Protein AF-A0A6F8Y929-F1 (afdb_monomer)

Seco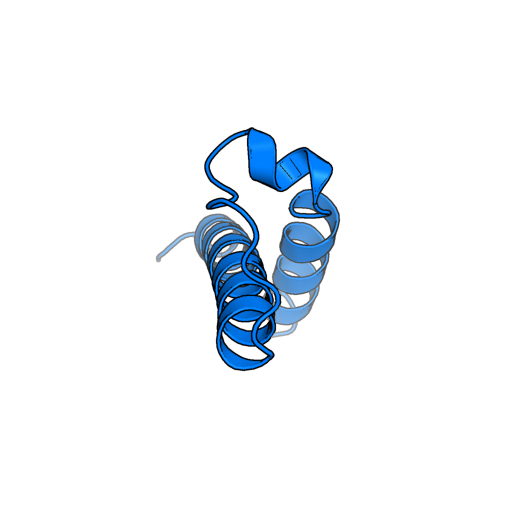ndary structure (DSSP, 8-state):
---HHHHHHHHHHHHHHHHHHHHHHTT-------GGGGGGGTHHHHHHHHHHHHH--

pLDDT: mean 91.66, std 10.26, range [50.09, 98.06]

Sequence (57 aa):
MRDRTWLSMVAAGWHICLDVADLLLDGRPIGSIVADEAKEFGWEELRDGYAERLDLD

Radius of gyration: 12.61 Å; Cα contacts (8 Å, |Δi|>4): 41; chains: 1; bounding box: 26×18×34 Å

Mean predicted aligned error: 3.89 Å

Structure (mmCIF, N/CA/C/O backbone):
data_AF-A0A6F8Y929-F1
#
_entry.id   AF-A0A6F8Y929-F1
#
loop_
_atom_site.group_PDB
_atom_site.id
_atom_site.type_symbol
_atom_site.label_atom_id
_atom_site.label_alt_id
_atom_site.label_comp_id
_atom_site.label_asym_id
_atom_site.label_entity_id
_atom_site.label_seq_id
_atom_site.pdbx_PDB_ins_code
_atom_site.Cartn_x
_atom_site.Cartn_y
_atom_site.Cartn_z
_atom_site.occupancy
_atom_site.B_iso_or_equiv
_atom_site.auth_seq_id
_atom_site.auth_comp_id
_atom_site.auth_asym_id
_atom_site.auth_atom_id
_atom_site.pdbx_PDB_model_num
ATOM 1 N N . MET A 1 1 ? 9.218 11.955 -18.838 1.00 50.09 1 MET A N 1
ATOM 2 C CA . MET A 1 1 ? 8.958 10.519 -18.617 1.00 50.09 1 MET A CA 1
ATOM 3 C C . MET A 1 1 ? 8.850 10.346 -17.112 1.00 50.09 1 MET A C 1
ATOM 5 O O . MET A 1 1 ? 9.802 10.712 -16.437 1.00 50.09 1 MET A O 1
ATOM 9 N N . ARG A 1 2 ? 7.681 9.990 -16.560 1.00 58.88 2 ARG A N 1
ATOM 10 C CA . ARG A 1 2 ? 7.601 9.688 -15.119 1.00 58.88 2 ARG A CA 1
ATOM 11 C C . ARG A 1 2 ? 8.429 8.427 -14.894 1.00 58.88 2 ARG A C 1
ATOM 13 O O . ARG A 1 2 ? 8.257 7.473 -15.644 1.00 58.88 2 ARG A O 1
ATOM 20 N N . ASP A 1 3 ? 9.363 8.497 -13.956 1.00 79.94 3 ASP A N 1
ATOM 21 C CA . ASP A 1 3 ? 10.282 7.409 -13.638 1.00 79.94 3 ASP A CA 1
ATOM 22 C C . ASP A 1 3 ? 9.474 6.148 -13.285 1.00 79.94 3 ASP A C 1
ATOM 24 O O . ASP A 1 3 ? 8.558 6.216 -12.460 1.00 79.94 3 ASP A O 1
ATOM 28 N N . ARG A 1 4 ? 9.762 5.017 -13.941 1.00 77.31 4 ARG A N 1
ATOM 29 C CA . ARG A 1 4 ? 9.073 3.734 -13.709 1.00 77.31 4 ARG A CA 1
ATOM 30 C C . ARG A 1 4 ? 9.245 3.283 -12.252 1.00 77.31 4 ARG A C 1
ATOM 32 O O . ARG A 1 4 ? 8.314 2.735 -11.669 1.00 77.31 4 ARG A O 1
ATOM 39 N N . THR A 1 5 ? 10.359 3.680 -11.633 1.00 83.69 5 THR A N 1
ATOM 40 C CA . THR A 1 5 ? 10.643 3.535 -10.199 1.00 83.69 5 THR A CA 1
ATOM 41 C C . THR A 1 5 ? 9.608 4.245 -9.330 1.00 83.69 5 THR A C 1
ATOM 43 O O . THR A 1 5 ? 9.153 3.720 -8.320 1.00 83.69 5 THR A O 1
ATOM 46 N N . TRP A 1 6 ? 9.181 5.449 -9.720 1.00 91.00 6 TRP A N 1
ATOM 47 C CA . TRP A 1 6 ? 8.167 6.180 -8.960 1.00 91.00 6 TRP A CA 1
ATOM 48 C C . TRP A 1 6 ? 6.794 5.504 -9.067 1.00 91.00 6 TRP A C 1
ATOM 50 O O . TRP A 1 6 ? 6.042 5.475 -8.094 1.00 91.00 6 TRP A O 1
ATOM 60 N N . LEU A 1 7 ? 6.469 4.926 -10.228 1.00 94.25 7 LEU A N 1
ATOM 61 C CA . LEU A 1 7 ? 5.206 4.212 -10.426 1.00 94.25 7 LEU A CA 1
ATOM 62 C C . LEU A 1 7 ? 5.114 2.947 -9.565 1.00 94.25 7 LEU A C 1
ATOM 64 O O . LEU A 1 7 ? 4.063 2.722 -8.966 1.00 94.25 7 LEU A O 1
ATOM 68 N N . SER A 1 8 ? 6.190 2.164 -9.452 1.00 95.31 8 SER A N 1
ATOM 69 C CA . SER A 1 8 ? 6.198 0.970 -8.598 1.00 95.31 8 SER A CA 1
ATOM 70 C C . SER A 1 8 ? 6.085 1.320 -7.110 1.00 95.31 8 SER A C 1
ATOM 72 O O . SER A 1 8 ? 5.302 0.697 -6.393 1.00 95.31 8 SER A O 1
ATOM 74 N N . MET A 1 9 ? 6.762 2.383 -6.658 1.00 95.06 9 MET A N 1
ATOM 75 C CA . MET A 1 9 ? 6.630 2.897 -5.286 1.00 95.06 9 MET A CA 1
ATOM 76 C C . MET A 1 9 ? 5.196 3.332 -4.954 1.00 95.06 9 MET A C 1
ATOM 78 O O . MET A 1 9 ? 4.677 3.017 -3.881 1.00 95.06 9 MET A O 1
ATOM 82 N N . VAL A 1 10 ? 4.547 4.059 -5.870 1.00 95.12 10 VAL A N 1
ATOM 83 C CA . VAL A 1 10 ? 3.161 4.518 -5.693 1.00 95.12 10 VAL A CA 1
ATOM 84 C C . VAL A 1 10 ? 2.189 3.342 -5.702 1.00 95.12 10 VAL A C 1
ATOM 86 O O . VAL A 1 10 ? 1.284 3.305 -4.871 1.00 95.12 10 VAL A O 1
ATOM 89 N N . ALA A 1 11 ? 2.380 2.374 -6.601 1.00 96.56 11 ALA A N 1
ATOM 90 C 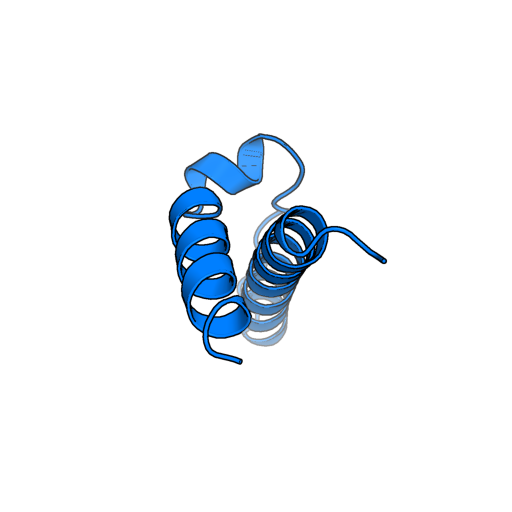CA . ALA A 1 11 ? 1.539 1.184 -6.672 1.00 96.56 11 ALA A CA 1
ATOM 91 C C . ALA A 1 11 ? 1.597 0.367 -5.371 1.00 96.56 11 ALA A C 1
ATOM 93 O O . ALA A 1 11 ? 0.549 0.006 -4.840 1.00 96.56 11 ALA A O 1
ATOM 94 N N . ALA A 1 12 ? 2.793 0.164 -4.809 1.00 96.94 12 ALA A N 1
ATOM 95 C CA . ALA A 1 12 ? 2.965 -0.516 -3.525 1.00 96.94 12 ALA A CA 1
ATOM 96 C C . ALA A 1 12 ? 2.258 0.213 -2.370 1.00 96.94 12 ALA A C 1
ATOM 98 O O . ALA A 1 12 ? 1.578 -0.416 -1.563 1.00 96.94 12 ALA A O 1
ATOM 99 N N . GLY A 1 13 ? 2.348 1.548 -2.318 1.00 96.12 13 GLY A N 1
ATOM 100 C CA . GLY A 1 13 ? 1.640 2.339 -1.305 1.00 96.12 13 GLY A CA 1
ATOM 101 C C . GLY A 1 13 ? 0.115 2.230 -1.419 1.00 96.12 13 GLY A C 1
ATOM 102 O O . GLY A 1 13 ? -0.568 2.027 -0.418 1.00 96.12 13 GLY A O 1
ATOM 103 N N . TRP A 1 14 ? -0.429 2.314 -2.637 1.00 97.00 14 TRP A N 1
ATOM 104 C CA . TRP A 1 14 ? -1.868 2.147 -2.863 1.00 97.00 14 TRP A CA 1
ATOM 105 C C . TRP A 1 14 ? -2.366 0.743 -2.529 1.00 97.00 14 TRP A C 1
ATOM 107 O O . TRP A 1 14 ? -3.478 0.618 -2.024 1.00 97.00 14 TRP A O 1
ATOM 117 N N . HIS A 1 15 ? -1.562 -0.288 -2.784 1.00 97.62 15 HIS A N 1
ATOM 118 C CA . HIS A 1 15 ? -1.904 -1.668 -2.447 1.00 97.62 15 HIS A CA 1
ATOM 119 C C . HIS A 1 15 ? -2.177 -1.816 -0.945 1.00 97.62 15 HIS A C 1
ATOM 121 O O . HIS A 1 15 ? -3.260 -2.248 -0.565 1.00 97.62 15 HIS A O 1
ATOM 127 N N . ILE A 1 16 ? -1.264 -1.337 -0.094 1.00 97.38 16 ILE A N 1
ATOM 128 C CA . ILE A 1 16 ? -1.436 -1.387 1.367 1.00 97.38 16 ILE A CA 1
ATOM 129 C C . ILE A 1 16 ? -2.674 -0.597 1.811 1.00 97.38 16 ILE A C 1
ATOM 131 O O . ILE A 1 16 ? -3.432 -1.057 2.663 1.00 97.38 16 ILE A O 1
ATOM 135 N N . CYS A 1 17 ? -2.932 0.576 1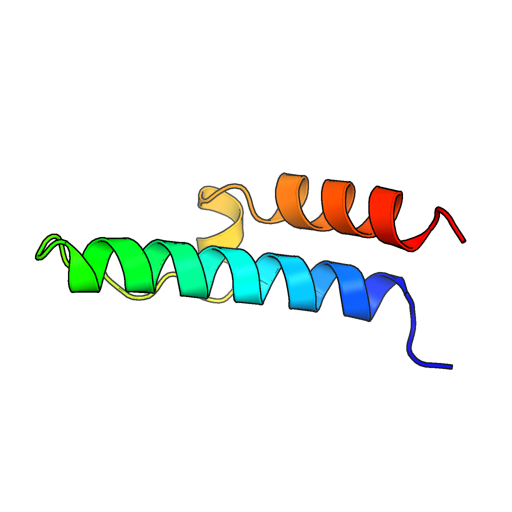.219 1.00 96.19 17 CYS A N 1
ATOM 136 C CA . CYS A 1 17 ? -4.147 1.338 1.523 1.00 96.19 17 CYS A CA 1
ATOM 137 C C . CYS A 1 17 ? -5.430 0.548 1.221 1.00 96.19 17 CYS A C 1
ATOM 139 O O . C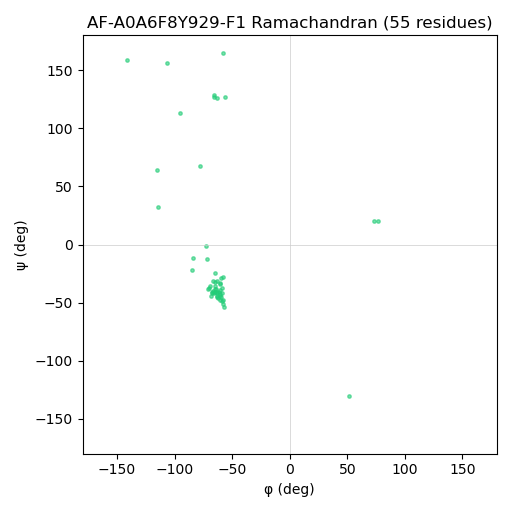YS A 1 17 ? -6.412 0.683 1.952 1.00 96.19 17 CYS A O 1
ATOM 141 N N . LEU A 1 18 ? -5.438 -0.243 0.146 1.00 97.12 18 LEU A N 1
ATOM 142 C CA . LEU A 1 18 ? -6.586 -1.067 -0.227 1.00 97.12 18 LEU A CA 1
ATOM 143 C C . LEU A 1 18 ? -6.769 -2.245 0.734 1.00 97.12 18 LEU A C 1
ATOM 145 O O . LEU A 1 18 ? -7.902 -2.500 1.128 1.00 97.12 18 LEU A O 1
ATOM 149 N N . ASP A 1 19 ? -5.689 -2.876 1.193 1.00 96.81 19 ASP A N 1
ATOM 150 C CA . ASP A 1 19 ? -5.761 -3.947 2.197 1.00 96.81 19 ASP A CA 1
ATOM 151 C C . ASP A 1 19 ? -6.287 -3.433 3.549 1.00 96.81 19 ASP A C 1
ATOM 153 O O . ASP A 1 19 ? -7.133 -4.060 4.189 1.00 96.81 19 ASP A O 1
ATOM 157 N N . VAL A 1 20 ? -5.846 -2.244 3.981 1.00 96.50 20 VAL A N 1
ATOM 158 C CA . VAL A 1 20 ? -6.384 -1.586 5.186 1.00 96.50 20 VAL A CA 1
ATOM 159 C C . VAL A 1 20 ? -7.870 -1.260 5.012 1.00 96.50 20 VAL A C 1
ATOM 161 O O . VAL 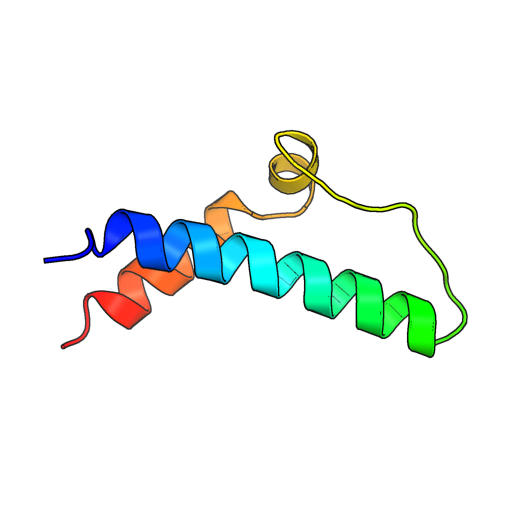A 1 2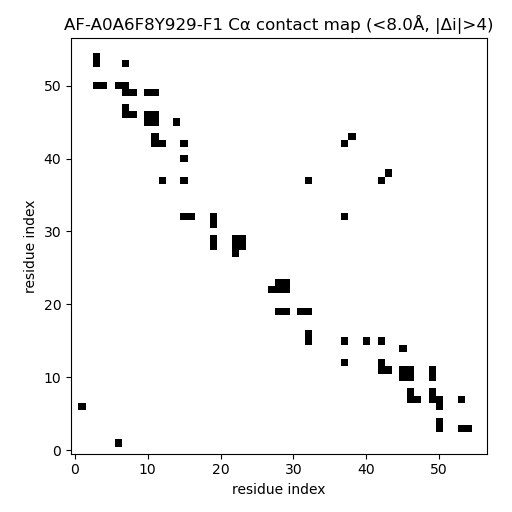0 ? -8.660 -1.436 5.943 1.00 96.50 20 VAL A O 1
ATOM 164 N N . ALA A 1 21 ? -8.266 -0.783 3.828 1.00 96.44 21 ALA A N 1
ATOM 165 C CA . ALA A 1 21 ? -9.664 -0.496 3.530 1.00 96.44 21 ALA A CA 1
ATOM 166 C C . ALA A 1 21 ? -10.524 -1.771 3.540 1.00 96.44 21 ALA A C 1
ATOM 168 O O . ALA A 1 21 ? -11.638 -1.731 4.057 1.00 96.44 21 ALA A O 1
ATOM 169 N N . ASP A 1 22 ? -10.006 -2.892 3.038 1.00 97.38 22 ASP A N 1
ATOM 170 C CA . ASP A 1 22 ? -10.676 -4.196 3.075 1.00 97.38 22 ASP A CA 1
ATOM 171 C C . ASP A 1 22 ? -10.931 -4.645 4.524 1.00 97.38 22 ASP A C 1
ATOM 173 O O . ASP A 1 22 ? -12.066 -4.932 4.905 1.00 97.38 22 ASP A O 1
ATOM 177 N N . LEU A 1 23 ? -9.918 -4.550 5.393 1.00 97.25 23 LEU A N 1
ATOM 178 C CA . LEU A 1 23 ? -10.061 -4.838 6.826 1.00 97.25 23 LEU A CA 1
ATOM 179 C C . LEU A 1 23 ? -11.086 -3.933 7.523 1.00 97.25 23 LEU A C 1
ATOM 181 O O . LEU A 1 23 ? -11.848 -4.392 8.381 1.00 97.25 23 LEU A O 1
ATOM 185 N N . LEU A 1 24 ? -11.125 -2.649 7.159 1.00 97.25 24 LEU A N 1
ATOM 186 C CA . LEU A 1 24 ? -12.121 -1.715 7.676 1.00 97.25 24 LEU A CA 1
ATOM 187 C C . LEU A 1 24 ? -13.541 -2.126 7.261 1.00 97.25 24 LEU A C 1
ATOM 189 O O . LEU A 1 24 ? -14.445 -2.112 8.099 1.00 97.25 24 LEU A O 1
ATOM 193 N N . LEU A 1 25 ? -13.734 -2.500 5.993 1.00 97.38 25 LEU A N 1
ATOM 194 C CA . LEU A 1 25 ? -15.024 -2.948 5.457 1.00 97.38 25 LEU A CA 1
ATOM 195 C C . LEU A 1 25 ? -15.477 -4.282 6.069 1.00 97.38 25 LEU A C 1
ATOM 197 O O . LEU A 1 25 ? -16.671 -4.469 6.301 1.00 97.38 25 LEU A O 1
ATOM 201 N N . ASP A 1 26 ? -14.531 -5.144 6.435 1.00 98.06 26 ASP A N 1
ATOM 202 C CA . ASP A 1 26 ? -14.753 -6.385 7.183 1.00 98.06 26 ASP A CA 1
ATOM 203 C C . ASP A 1 26 ? -15.091 -6.173 8.675 1.00 98.06 26 ASP A C 1
ATOM 205 O O . ASP A 1 26 ? -15.294 -7.137 9.418 1.00 98.06 26 ASP A O 1
ATOM 209 N N . GLY A 1 27 ? -15.125 -4.926 9.159 1.00 97.56 27 GLY A N 1
ATOM 210 C CA . GLY A 1 27 ? -15.371 -4.617 10.571 1.00 97.56 27 GLY A CA 1
ATOM 211 C C . GLY A 1 27 ? -14.187 -4.934 11.493 1.00 97.56 27 GLY A C 1
ATOM 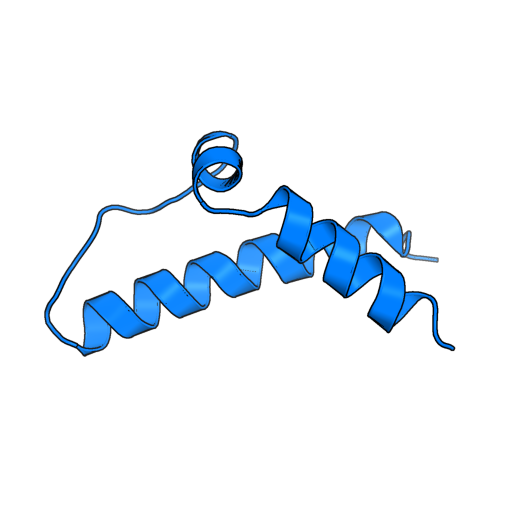212 O O . GLY A 1 27 ? -14.368 -5.062 12.705 1.00 97.56 27 GLY A O 1
ATOM 213 N N . ARG A 1 28 ? -12.973 -5.046 10.938 1.00 97.44 28 ARG A N 1
ATOM 214 C CA . ARG A 1 28 ? -11.712 -5.299 11.654 1.00 97.44 28 ARG A CA 1
ATOM 215 C C . ARG A 1 28 ? -10.766 -4.100 11.512 1.00 97.44 28 ARG A C 1
ATOM 217 O O . ARG A 1 28 ? -9.708 -4.233 10.900 1.00 97.44 28 ARG A O 1
ATOM 224 N N . PRO A 1 29 ? -11.119 -2.915 12.043 1.00 94.62 29 PRO A N 1
ATOM 225 C CA . PRO A 1 29 ? -10.321 -1.721 11.820 1.00 94.62 29 PRO A CA 1
ATOM 226 C C . PRO A 1 29 ? -8.923 -1.889 12.417 1.00 94.62 29 PRO A C 1
ATOM 228 O O . PRO A 1 29 ? -8.767 -2.159 13.610 1.00 94.62 29 PRO A O 1
ATOM 231 N N . ILE A 1 30 ? -7.916 -1.670 11.579 1.00 92.94 30 ILE A N 1
ATOM 232 C CA . ILE A 1 30 ? -6.544 -1.424 12.009 1.00 92.94 30 ILE A CA 1
ATOM 233 C C . ILE A 1 30 ? -6.223 0.057 11.795 1.00 92.94 30 ILE A C 1
ATOM 235 O O . ILE A 1 30 ? -6.890 0.741 11.015 1.00 92.94 30 ILE A O 1
ATOM 239 N N . GLY A 1 31 ? -5.246 0.578 12.538 1.00 89.56 31 GLY A N 1
ATOM 240 C CA . GLY A 1 31 ? -4.757 1.941 12.325 1.00 89.56 31 GLY A CA 1
ATOM 241 C C . GLY A 1 31 ? -4.250 2.141 10.893 1.00 89.56 31 GLY A C 1
ATOM 242 O O . GLY A 1 31 ? -4.021 1.183 10.156 1.00 89.56 31 GLY A O 1
ATOM 243 N N . SER A 1 32 ? -4.071 3.396 10.483 1.00 91.00 32 SER A N 1
ATOM 244 C CA . SER A 1 32 ? -3.465 3.692 9.185 1.00 91.00 32 SER A CA 1
ATOM 245 C C . SER A 1 32 ? -2.006 3.242 9.157 1.00 91.00 32 SER A C 1
ATOM 247 O O . SER A 1 32 ? -1.249 3.678 10.017 1.00 91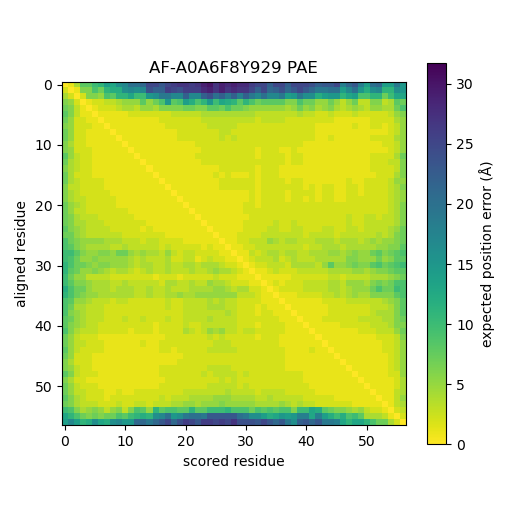.00 32 SER A O 1
ATOM 249 N N . ILE A 1 33 ? -1.618 2.478 8.136 1.00 95.00 33 ILE A N 1
ATOM 250 C CA . ILE A 1 33 ? -0.223 2.108 7.870 1.00 95.00 33 ILE A CA 1
ATOM 251 C C . ILE A 1 33 ? 0.343 3.101 6.856 1.00 95.00 33 ILE A C 1
ATOM 253 O O . ILE A 1 33 ? -0.120 3.158 5.714 1.00 95.00 33 ILE A O 1
ATOM 257 N N . VAL A 1 34 ? 1.311 3.921 7.265 1.00 91.12 34 VAL A N 1
ATOM 258 C CA . VAL A 1 34 ? 1.836 5.016 6.429 1.00 91.12 34 VAL A CA 1
ATOM 259 C C . VAL A 1 34 ? 3.347 5.185 6.552 1.00 91.12 34 VAL A C 1
ATOM 261 O O . VAL A 1 34 ? 3.959 4.822 7.551 1.00 91.12 34 VAL A O 1
ATOM 264 N N . ALA A 1 35 ? 3.945 5.828 5.547 1.00 89.12 35 ALA A N 1
ATOM 265 C CA . ALA A 1 35 ? 5.365 6.181 5.531 1.00 89.12 35 ALA A CA 1
ATOM 266 C C . ALA A 1 35 ? 6.267 4.968 5.835 1.00 89.12 35 ALA A C 1
ATOM 268 O O . ALA A 1 35 ? 6.105 3.922 5.210 1.00 89.12 35 ALA A O 1
ATOM 269 N N . ASP A 1 36 ? 7.221 5.104 6.758 1.00 92.00 36 ASP A N 1
ATOM 270 C CA . ASP A 1 36 ? 8.168 4.035 7.085 1.00 92.00 36 ASP A CA 1
ATOM 271 C C . ASP A 1 36 ? 7.502 2.802 7.707 1.00 92.00 36 ASP A C 1
ATOM 273 O O . ASP A 1 36 ? 8.027 1.705 7.543 1.00 92.00 36 ASP A O 1
ATOM 277 N N . GLU A 1 37 ? 6.329 2.946 8.336 1.00 94.06 37 GLU A N 1
ATOM 278 C CA . GLU A 1 37 ? 5.579 1.811 8.888 1.00 94.06 37 GLU A CA 1
ATOM 279 C C . GLU A 1 37 ? 5.205 0.806 7.796 1.00 94.06 37 GLU A C 1
ATOM 281 O O . GLU A 1 37 ? 5.232 -0.394 8.034 1.00 94.06 37 GLU A O 1
ATOM 286 N N . ALA A 1 38 ? 4.950 1.268 6.568 1.00 94.12 38 ALA A N 1
ATOM 287 C CA . ALA A 1 38 ? 4.595 0.400 5.447 1.00 94.12 38 ALA A CA 1
ATOM 288 C C . ALA A 1 38 ? 5.658 -0.675 5.149 1.00 94.12 38 ALA A C 1
ATOM 290 O O . ALA A 1 38 ? 5.317 -1.753 4.664 1.00 94.12 38 ALA A O 1
ATOM 291 N N . LYS A 1 39 ? 6.935 -0.420 5.466 1.00 93.69 39 LYS A N 1
ATOM 292 C CA . LYS A 1 39 ? 8.021 -1.395 5.271 1.00 93.69 39 LYS A CA 1
ATOM 293 C C . LYS A 1 39 ? 7.853 -2.635 6.147 1.00 93.69 39 LYS A C 1
ATOM 295 O O . LYS A 1 39 ? 8.165 -3.729 5.697 1.00 93.69 39 LYS A O 1
ATOM 300 N N . GLU A 1 40 ? 7.269 -2.486 7.334 1.00 95.69 40 GLU A N 1
ATOM 301 C CA . GLU A 1 40 ? 6.944 -3.610 8.225 1.00 95.69 40 GLU A CA 1
ATOM 302 C C . GLU A 1 40 ? 5.771 -4.458 7.697 1.00 95.69 40 GLU A C 1
ATOM 304 O O . GLU A 1 40 ? 5.527 -5.564 8.176 1.00 95.69 40 GLU A O 1
ATOM 309 N N . PHE A 1 41 ? 5.052 -3.955 6.688 1.00 94.75 41 PHE A N 1
ATOM 310 C CA . PHE A 1 41 ? 3.892 -4.591 6.063 1.00 94.75 41 PHE A CA 1
ATOM 311 C C . PHE A 1 41 ? 4.152 -4.976 4.596 1.00 94.75 41 PHE A C 1
ATOM 313 O O . PHE A 1 41 ? 3.239 -4.972 3.773 1.00 94.75 41 PHE A O 1
ATOM 320 N N . GLY A 1 42 ? 5.399 -5.322 4.259 1.00 95.12 42 GLY A N 1
ATOM 321 C CA . GLY 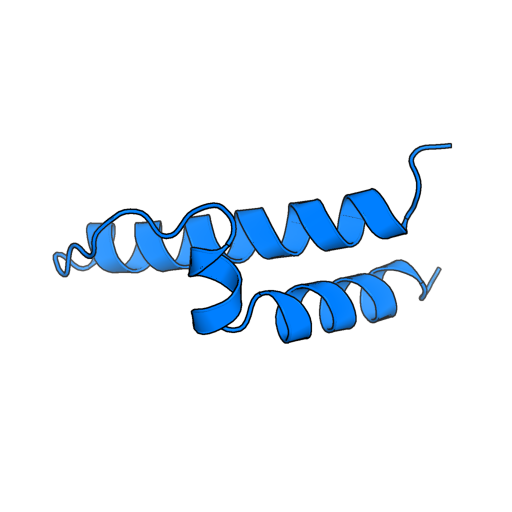A 1 42 ? 5.748 -5.916 2.962 1.00 95.12 42 GLY A CA 1
ATOM 322 C C . GLY A 1 42 ? 5.795 -4.931 1.790 1.00 95.12 42 GLY A C 1
ATOM 323 O O . GLY A 1 42 ? 5.671 -5.321 0.627 1.00 95.12 42 GLY A O 1
ATOM 324 N N . TRP A 1 43 ? 5.935 -3.630 2.069 1.00 97.19 43 TRP A N 1
ATOM 325 C CA . TRP A 1 43 ? 5.982 -2.609 1.020 1.00 97.19 43 TRP A CA 1
ATOM 326 C C . TRP A 1 43 ? 7.148 -2.805 0.037 1.00 97.19 43 TRP A C 1
ATOM 328 O O . TRP A 1 43 ? 6.996 -2.494 -1.145 1.00 97.19 43 TRP A O 1
ATOM 338 N N . GLU A 1 44 ? 8.301 -3.312 0.490 1.00 96.75 44 GLU A N 1
ATOM 339 C CA . GLU A 1 44 ? 9.470 -3.515 -0.379 1.00 96.75 44 GLU A CA 1
ATOM 340 C C . GLU A 1 44 ? 9.220 -4.624 -1.405 1.00 96.75 44 GLU A C 1
ATOM 342 O O . GLU A 1 44 ? 9.455 -4.419 -2.596 1.00 96.75 44 GLU A O 1
ATOM 347 N N . GLU A 1 45 ? 8.638 -5.743 -0.978 1.00 97.62 45 GLU A N 1
ATOM 348 C CA . GLU A 1 45 ? 8.256 -6.851 -1.851 1.00 97.62 45 GLU A CA 1
ATOM 349 C C . GLU A 1 45 ? 7.183 -6.426 -2.859 1.00 97.62 45 GLU A C 1
ATOM 351 O O . GLU A 1 45 ? 7.262 -6.769 -4.041 1.00 97.62 45 GLU A O 1
ATOM 356 N N . LEU A 1 46 ? 6.198 -5.633 -2.420 1.00 97.69 46 LEU A N 1
ATOM 357 C CA . LEU A 1 46 ? 5.186 -5.065 -3.310 1.00 97.69 46 LEU A CA 1
ATOM 358 C C . LEU A 1 46 ? 5.814 -4.130 -4.348 1.00 97.69 46 LEU A C 1
ATOM 360 O O . LEU A 1 46 ? 5.497 -4.232 -5.534 1.00 97.69 46 LEU A O 1
ATOM 364 N N . ARG A 1 47 ? 6.713 -3.231 -3.927 1.00 96.31 47 ARG A N 1
ATOM 365 C CA . ARG A 1 47 ? 7.428 -2.316 -4.830 1.00 96.31 47 ARG A CA 1
ATOM 366 C C . ARG A 1 47 ? 8.203 -3.105 -5.877 1.00 96.31 47 ARG A C 1
ATOM 368 O O . ARG A 1 47 ? 8.092 -2.782 -7.058 1.00 96.31 47 ARG A O 1
ATOM 375 N N . ASP A 1 48 ? 8.955 -4.116 -5.462 1.00 96.12 48 ASP A N 1
ATOM 376 C CA . ASP A 1 48 ? 9.798 -4.906 -6.361 1.00 96.12 48 ASP A CA 1
ATOM 377 C C . ASP A 1 48 ? 8.947 -5.733 -7.334 1.00 96.12 48 ASP A C 1
ATOM 379 O O . ASP A 1 48 ? 9.211 -5.732 -8.536 1.00 96.12 48 ASP A O 1
ATOM 383 N N . GLY A 1 49 ? 7.844 -6.321 -6.859 1.00 96.88 49 GLY A N 1
ATOM 384 C CA . GLY A 1 49 ? 6.884 -7.015 -7.718 1.00 96.88 49 GLY A CA 1
ATOM 385 C C . GLY A 1 49 ? 6.196 -6.090 -8.728 1.00 96.88 49 GLY A C 1
ATOM 386 O O . GLY A 1 49 ? 5.982 -6.468 -9.882 1.00 96.88 49 GLY A O 1
ATOM 387 N N . TYR A 1 50 ? 5.865 -4.853 -8.342 1.00 96.12 50 TYR A N 1
ATOM 388 C CA . TYR A 1 50 ? 5.361 -3.864 -9.295 1.00 96.12 50 TYR A CA 1
ATOM 389 C C . TYR A 1 50 ? 6.442 -3.386 -10.259 1.00 96.12 50 TYR A C 1
ATOM 391 O O . TYR A 1 50 ? 6.116 -3.185 -11.423 1.00 96.12 50 TYR A O 1
ATOM 399 N N . ALA A 1 51 ? 7.689 -3.212 -9.816 1.00 94.62 51 ALA A N 1
ATOM 400 C CA . ALA A 1 51 ? 8.795 -2.843 -10.694 1.00 94.62 51 ALA A CA 1
ATOM 401 C C . ALA A 1 51 ? 8.981 -3.896 -11.791 1.00 94.62 51 ALA A C 1
ATOM 403 O O . ALA A 1 51 ? 8.936 -3.544 -12.962 1.00 94.62 51 ALA A O 1
ATOM 404 N N . GLU A 1 52 ? 9.027 -5.183 -11.430 1.00 94.19 52 GLU A N 1
ATOM 405 C CA . GLU A 1 52 ? 9.105 -6.278 -12.401 1.00 94.19 52 GLU A CA 1
ATOM 406 C C . GLU A 1 52 ? 7.937 -6.228 -13.395 1.00 94.19 52 GLU A C 1
ATOM 408 O O . GLU A 1 52 ? 8.145 -6.157 -14.601 1.00 94.19 52 GLU A O 1
ATOM 413 N N . ARG A 1 53 ? 6.691 -6.186 -12.909 1.00 92.94 53 ARG A N 1
ATOM 414 C CA . ARG A 1 53 ? 5.497 -6.181 -13.775 1.00 92.94 53 ARG A CA 1
ATOM 415 C C . ARG A 1 53 ? 5.405 -4.961 -14.681 1.00 92.94 53 ARG A C 1
ATOM 417 O O . ARG A 1 53 ? 4.795 -5.038 -15.742 1.00 92.94 53 ARG A O 1
ATOM 424 N N . LEU A 1 54 ? 5.923 -3.830 -14.218 1.00 89.44 54 LEU A N 1
ATOM 425 C CA . LEU A 1 54 ? 5.944 -2.589 -14.966 1.00 89.44 54 LEU A CA 1
ATOM 426 C C . LEU A 1 54 ? 7.167 -2.528 -15.895 1.00 89.44 54 LEU A C 1
ATOM 428 O O . LEU A 1 54 ? 7.108 -1.804 -16.874 1.00 89.44 54 LEU A O 1
ATOM 432 N N . ASP A 1 55 ? 8.242 -3.269 -15.672 1.00 83.38 55 ASP A N 1
ATOM 433 C CA . ASP A 1 55 ? 9.373 -3.324 -16.609 1.00 83.38 55 ASP A CA 1
ATOM 434 C C . ASP A 1 55 ? 9.157 -4.340 -17.746 1.00 83.38 55 ASP A C 1
ATOM 436 O O . ASP A 1 55 ? 9.876 -4.319 -18.745 1.00 83.38 55 ASP A O 1
ATOM 440 N N . LEU A 1 56 ? 8.134 -5.192 -17.632 1.00 69.56 56 LEU A N 1
ATOM 441 C CA . LEU A 1 56 ? 7.626 -6.047 -18.707 1.00 69.56 56 LEU A CA 1
ATOM 442 C C . LEU A 1 56 ? 6.756 -5.238 -19.698 1.00 69.56 56 LEU A C 1
ATOM 444 O O . LEU A 1 56 ? 5.545 -5.446 -19.756 1.00 69.56 56 LEU A O 1
ATOM 448 N N . ASP A 1 57 ? 7.360 -4.319 -20.459 1.00 55.09 57 ASP A N 1
ATOM 449 C CA . ASP A 1 57 ? 6.754 -3.666 -21.641 1.00 55.09 57 ASP A CA 1
ATOM 450 C C . ASP A 1 57 ? 7.514 -4.042 -22.931 1.00 55.09 57 ASP A C 1
ATOM 452 O O . ASP A 1 57 ? 8.759 -3.894 -22.966 1.00 55.09 57 ASP A O 1
#

Solvent-accessible surface area (backbone atoms only — not comparable to full-atom values): 3335 Å² total; per-residue (Å²): 130,83,56,65,68,57,52,12,49,50,50,21,55,53,51,54,54,48,55,53,49,48,34,41,75,70,72,52,73,68,80,88,78,54,77,76,56,31,57,83,69,50,32,60,62,40,20,51,54,36,37,53,64,67,66,71,120

Foldseek 3Di:
DPPLLVVLLVQLLVVLVVVQVVCVVVVNHDDDQDDPSVVVVCSVVSSVVSSVVSVPD

Organism: NCBI:txid1076124